Protein AF-A0A537GXV1-F1 (afdb_monomer_lite)

Structure (mmCIF, N/CA/C/O backbone):
da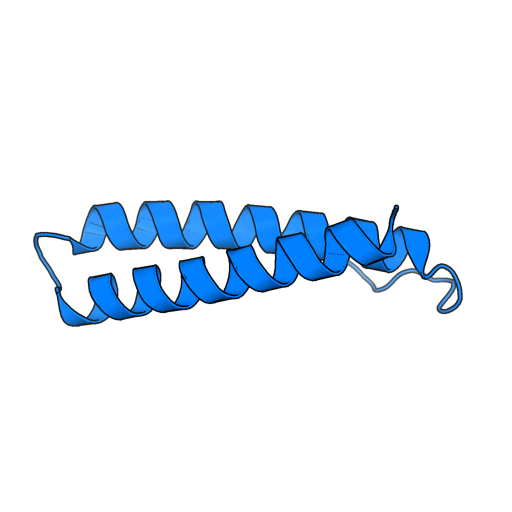ta_AF-A0A537GXV1-F1
#
_entry.id   AF-A0A537GXV1-F1
#
loop_
_atom_site.group_PDB
_atom_site.id
_atom_site.type_symbol
_atom_site.label_atom_id
_atom_site.label_alt_id
_atom_site.label_comp_id
_atom_site.label_asym_id
_atom_site.label_entity_id
_atom_site.label_seq_id
_atom_site.pdbx_PDB_ins_code
_atom_site.Cartn_x
_atom_site.Cartn_y
_atom_site.Cartn_z
_atom_site.occupancy
_atom_site.B_iso_or_equiv
_atom_site.auth_seq_id
_atom_site.auth_comp_id
_atom_site.auth_asym_id
_atom_site.auth_atom_id
_atom_site.pdbx_PDB_model_num
ATOM 1 N N . PHE A 1 1 ? -1.447 13.341 2.419 1.00 50.72 1 PHE A N 1
ATOM 2 C CA . PHE A 1 1 ? -2.269 13.524 1.212 1.00 50.72 1 PHE A CA 1
ATOM 3 C C . PHE A 1 1 ? -1.473 14.339 0.218 1.00 50.72 1 PHE A C 1
ATOM 5 O O . PHE A 1 1 ? -0.991 15.406 0.585 1.00 50.72 1 PHE A O 1
ATOM 12 N N . PHE A 1 2 ? -1.272 13.798 -0.982 1.00 61.84 2 PHE A N 1
ATOM 13 C CA . PHE A 1 2 ? -0.631 14.504 -2.087 1.00 61.84 2 PHE A CA 1
ATOM 14 C C . PHE A 1 2 ? -1.652 15.406 -2.780 1.00 61.84 2 PHE A C 1
ATOM 16 O O . PHE A 1 2 ? -2.802 15.010 -2.963 1.00 61.84 2 PHE A O 1
ATOM 23 N N . SER A 1 3 ? -1.238 16.620 -3.140 1.00 75.19 3 SER A N 1
ATOM 24 C CA . SER A 1 3 ? -2.010 17.461 -4.055 1.00 75.19 3 SER A CA 1
ATOM 25 C C . SER A 1 3 ? -2.060 16.796 -5.427 1.00 75.19 3 SER A C 1
ATOM 27 O O . SER A 1 3 ? -1.096 16.137 -5.820 1.00 75.19 3 SER A O 1
ATOM 29 N N . TYR A 1 4 ? -3.165 16.987 -6.150 1.00 73.94 4 TYR A N 1
ATOM 30 C CA . TYR A 1 4 ? -3.262 16.552 -7.540 1.00 73.94 4 TYR A CA 1
ATOM 31 C C . TYR A 1 4 ? -2.082 17.113 -8.345 1.00 73.94 4 TYR A C 1
ATOM 33 O O . TYR A 1 4 ? -1.815 18.316 -8.304 1.00 73.94 4 TYR A O 1
ATOM 41 N N . SER A 1 5 ? -1.376 16.230 -9.044 1.00 69.19 5 SER A N 1
ATOM 42 C CA . SER A 1 5 ? -0.311 16.571 -9.980 1.00 69.19 5 SER A CA 1
ATOM 43 C C . SER A 1 5 ? -0.762 16.209 -11.384 1.00 69.19 5 SER A C 1
ATOM 45 O O . SER A 1 5 ? -1.282 15.112 -11.598 1.00 69.19 5 SER A O 1
ATOM 47 N N . ASP A 1 6 ? -0.547 17.122 -12.331 1.00 71.12 6 ASP A N 1
ATOM 48 C CA . ASP A 1 6 ? -0.801 16.839 -13.739 1.00 71.12 6 ASP A CA 1
ATOM 49 C C . ASP A 1 6 ? -0.010 15.596 -14.172 1.00 71.12 6 ASP A C 1
ATOM 51 O O . ASP A 1 6 ? 1.156 15.450 -13.785 1.00 71.12 6 ASP A O 1
ATOM 55 N N . PRO A 1 7 ? -0.607 14.707 -14.982 1.00 68.00 7 PRO A N 1
ATOM 56 C CA . PRO A 1 7 ? 0.108 13.557 -15.509 1.00 68.00 7 PRO A CA 1
ATOM 57 C C . PRO A 1 7 ? 1.323 14.022 -16.330 1.00 68.00 7 PRO A C 1
ATOM 59 O O . PRO A 1 7 ? 1.285 15.094 -16.952 1.00 68.00 7 PRO A O 1
ATOM 62 N N . PRO A 1 8 ? 2.413 13.237 -16.369 1.00 66.31 8 PRO A N 1
ATOM 63 C CA . PRO A 1 8 ? 3.629 13.631 -17.064 1.00 66.31 8 PRO A CA 1
ATOM 64 C C . PRO A 1 8 ? 3.343 14.016 -18.523 1.00 66.31 8 PRO A C 1
ATOM 66 O O . PRO A 1 8 ? 2.744 13.262 -19.288 1.00 66.31 8 PRO A O 1
ATOM 69 N N . ARG A 1 9 ? 3.813 15.207 -18.932 1.00 61.84 9 ARG A N 1
ATOM 70 C CA . ARG A 1 9 ? 3.562 15.814 -20.262 1.00 61.84 9 ARG A CA 1
ATOM 71 C C . ARG A 1 9 ? 3.978 14.937 -21.451 1.00 61.84 9 ARG A C 1
ATOM 73 O O . ARG A 1 9 ? 3.549 15.188 -22.574 1.00 61.84 9 ARG A O 1
ATOM 80 N N . ARG A 1 10 ? 4.841 13.942 -21.228 1.00 65.50 10 ARG A N 1
ATOM 81 C CA . ARG A 1 10 ? 5.230 12.926 -22.210 1.00 65.50 10 ARG A CA 1
ATOM 82 C C . ARG A 1 10 ? 4.696 11.575 -21.747 1.00 65.50 10 ARG A C 1
ATOM 84 O O . ARG A 1 10 ? 5.342 10.913 -20.944 1.00 65.50 10 ARG A O 1
ATOM 91 N N . GLY A 1 11 ? 3.575 11.141 -22.320 1.00 60.50 11 GLY A N 1
ATOM 92 C CA . GLY A 1 11 ? 2.962 9.836 -22.026 1.00 60.50 11 GLY A CA 1
ATOM 93 C C . GLY A 1 11 ? 3.837 8.610 -22.336 1.00 60.50 11 GLY A C 1
ATOM 94 O O . GLY A 1 11 ? 3.454 7.498 -22.000 1.00 60.50 11 GLY A O 1
ATOM 95 N N . ASN A 1 12 ? 5.016 8.800 -22.941 1.00 68.00 12 ASN A N 1
ATOM 96 C CA . ASN A 1 12 ? 5.977 7.731 -23.224 1.00 68.00 12 ASN A CA 1
ATOM 97 C C . ASN A 1 12 ? 7.070 7.576 -22.150 1.00 68.00 12 ASN A C 1
ATOM 99 O O . ASN A 1 12 ? 7.904 6.681 -22.279 1.00 68.00 12 ASN A O 1
ATOM 103 N N . ASP A 1 13 ? 7.112 8.416 -21.108 1.00 78.75 13 ASP A N 1
ATOM 104 C CA . ASP A 1 13 ? 8.077 8.246 -20.012 1.00 78.75 13 ASP A CA 1
ATOM 105 C C . ASP A 1 13 ? 7.535 7.284 -18.946 1.00 78.75 13 ASP A C 1
ATOM 107 O O . ASP A 1 13 ? 7.187 7.661 -17.824 1.00 78.75 13 ASP A O 1
ATOM 111 N N . LEU A 1 14 ? 7.455 6.005 -19.327 1.00 81.44 14 LEU A N 1
ATOM 112 C CA . LEU A 1 14 ? 6.991 4.912 -18.468 1.00 81.44 14 LEU A CA 1
ATOM 113 C C . LEU A 1 14 ? 7.780 4.847 -17.153 1.00 81.44 14 LEU A C 1
ATOM 115 O O . LEU A 1 14 ? 7.215 4.559 -16.102 1.00 81.44 14 LEU A O 1
ATOM 119 N N . LYS A 1 15 ? 9.078 5.170 -17.185 1.00 85.00 15 LYS A N 1
ATOM 120 C CA . LYS A 1 15 ? 9.931 5.151 -15.994 1.00 85.00 15 LYS A CA 1
ATOM 121 C C . LYS A 1 15 ? 9.564 6.268 -15.019 1.00 85.00 15 LYS A C 1
ATOM 123 O O . LYS A 1 15 ? 9.565 6.034 -13.810 1.00 85.00 15 LYS A O 1
ATOM 128 N N . ALA A 1 16 ? 9.261 7.467 -15.517 1.00 83.12 16 ALA A N 1
ATOM 129 C CA . ALA A 1 16 ? 8.755 8.553 -14.680 1.00 83.12 16 ALA A CA 1
ATOM 130 C C . ALA A 1 16 ? 7.388 8.202 -14.075 1.00 83.12 16 ALA A C 1
ATOM 132 O O . ALA A 1 16 ? 7.213 8.365 -12.869 1.00 83.12 16 ALA A O 1
ATOM 133 N N . MET A 1 17 ? 6.477 7.627 -14.869 1.00 83.88 17 MET A N 1
ATOM 134 C CA . MET A 1 17 ? 5.159 7.195 -14.385 1.00 83.88 17 MET A CA 1
ATOM 135 C C . MET A 1 17 ? 5.265 6.150 -13.270 1.00 83.88 17 MET A C 1
ATOM 137 O O . MET A 1 17 ? 4.664 6.325 -12.216 1.00 83.88 17 MET A O 1
ATOM 141 N N . ILE A 1 18 ? 6.082 5.106 -13.447 1.00 87.56 18 ILE A N 1
ATOM 142 C CA . ILE A 1 18 ? 6.250 4.057 -12.427 1.00 87.56 18 ILE A CA 1
ATOM 143 C C . ILE A 1 18 ? 6.836 4.635 -11.127 1.00 87.56 18 ILE A C 1
ATOM 145 O O . ILE A 1 18 ? 6.414 4.259 -10.034 1.00 87.56 18 ILE A O 1
ATOM 149 N N . LYS A 1 19 ? 7.774 5.587 -11.215 1.00 87.56 19 LYS A N 1
ATOM 150 C CA . LYS A 1 19 ? 8.326 6.269 -10.031 1.00 87.56 19 LYS A CA 1
ATOM 151 C C . LYS A 1 19 ? 7.288 7.115 -9.296 1.00 87.56 19 LYS A C 1
ATOM 153 O O . LYS A 1 19 ? 7.300 7.145 -8.066 1.00 87.56 19 LYS A O 1
ATOM 158 N N . GLU A 1 20 ? 6.424 7.815 -10.025 1.00 86.88 20 GLU A N 1
ATOM 159 C CA . GLU A 1 20 ? 5.321 8.568 -9.425 1.00 86.88 20 GLU A CA 1
ATOM 160 C C . GLU A 1 20 ? 4.312 7.631 -8.760 1.00 86.88 20 GLU A C 1
ATOM 162 O O . GLU A 1 20 ? 3.963 7.861 -7.602 1.00 86.88 20 GLU A O 1
ATOM 167 N N . SER A 1 21 ? 3.936 6.532 -9.419 1.00 87.62 21 SER A N 1
ATOM 168 C CA . SER A 1 21 ? 3.081 5.497 -8.832 1.00 87.62 21 SER A CA 1
ATOM 169 C C . SER A 1 21 ? 3.681 4.930 -7.544 1.00 87.62 21 SER A C 1
ATOM 171 O O . SER A 1 21 ? 3.016 4.947 -6.518 1.00 87.62 21 SER A O 1
ATOM 173 N N . LEU A 1 22 ? 4.967 4.558 -7.528 1.00 90.06 22 LEU A N 1
ATOM 174 C CA . LEU A 1 22 ? 5.642 4.077 -6.311 1.00 90.06 22 LEU A CA 1
ATOM 175 C C . LEU A 1 22 ? 5.600 5.080 -5.155 1.00 90.06 22 LEU A C 1
ATOM 177 O O . LEU A 1 22 ? 5.494 4.700 -3.989 1.00 90.06 22 LEU A O 1
ATOM 181 N N . LYS A 1 23 ? 5.701 6.377 -5.456 1.00 90.06 23 LYS A N 1
ATOM 182 C CA . LYS A 1 23 ? 5.594 7.425 -4.439 1.00 90.06 23 LYS A CA 1
ATOM 183 C C . LYS A 1 23 ? 4.184 7.487 -3.847 1.00 90.06 23 LYS A C 1
ATOM 185 O O . LYS A 1 23 ? 4.049 7.718 -2.644 1.00 90.06 23 LYS A O 1
ATOM 190 N N . LEU A 1 24 ? 3.159 7.290 -4.674 1.00 89.38 24 LEU A N 1
ATOM 191 C CA . LEU A 1 24 ? 1.770 7.227 -4.228 1.00 89.38 24 LEU A CA 1
ATOM 192 C C . LEU A 1 24 ? 1.521 5.976 -3.380 1.00 89.38 24 LEU A C 1
ATOM 194 O O . LEU A 1 24 ? 1.002 6.126 -2.278 1.00 89.38 24 LEU A O 1
ATOM 198 N N . GLU A 1 25 ? 2.001 4.805 -3.807 1.00 90.25 25 GLU A N 1
ATOM 199 C CA . GLU A 1 25 ? 1.872 3.555 -3.040 1.00 90.25 25 GLU A CA 1
ATOM 200 C C . GLU A 1 25 ? 2.451 3.686 -1.627 1.00 90.25 25 GLU A C 1
ATOM 202 O O . GLU A 1 25 ? 1.794 3.391 -0.627 1.00 90.25 25 GLU A O 1
ATOM 207 N N . ARG A 1 26 ? 3.664 4.242 -1.510 1.00 91.00 26 ARG A N 1
ATOM 208 C CA . ARG A 1 26 ? 4.299 4.498 -0.206 1.00 91.00 26 ARG A CA 1
ATOM 209 C C . ARG A 1 26 ? 3.485 5.451 0.662 1.00 91.00 26 ARG A C 1
ATOM 211 O O . ARG A 1 26 ? 3.379 5.257 1.871 1.00 91.00 26 ARG A O 1
ATOM 218 N N . SER A 1 27 ? 2.878 6.467 0.052 1.00 91.69 27 SER A N 1
ATOM 219 C CA . SER A 1 27 ? 1.987 7.378 0.769 1.00 91.69 27 SER A CA 1
ATOM 220 C C . SER A 1 27 ? 0.726 6.694 1.278 1.00 91.69 27 SER A C 1
ATOM 222 O O . SER A 1 27 ? 0.258 7.033 2.368 1.00 91.69 27 SER A O 1
ATOM 224 N N . SER A 1 28 ? 0.144 5.807 0.471 1.00 91.19 28 SER A N 1
ATOM 225 C CA . SER A 1 28 ? -1.044 5.042 0.834 1.00 91.19 28 SER A CA 1
ATOM 226 C C . SER A 1 28 ? -0.731 4.093 1.986 1.00 91.19 28 SER A C 1
ATOM 228 O O . SER A 1 28 ? -1.478 4.062 2.964 1.00 91.19 28 SER A O 1
ATOM 230 N N . LEU A 1 29 ? 0.421 3.415 1.952 1.00 92.38 29 LEU A N 1
ATOM 231 C CA . LEU A 1 29 ? 0.897 2.568 3.050 1.00 92.38 29 LEU A CA 1
ATOM 232 C C . LEU A 1 29 ? 0.995 3.335 4.374 1.00 92.38 29 LEU A C 1
ATOM 234 O O . LEU A 1 29 ? 0.438 2.896 5.381 1.00 92.38 29 LEU A O 1
ATOM 238 N N . GLU A 1 30 ? 1.629 4.512 4.380 1.00 93.81 30 GLU A N 1
ATOM 239 C CA . GLU A 1 30 ? 1.708 5.349 5.585 1.00 93.81 30 GLU A CA 1
ATOM 240 C C . GLU A 1 30 ? 0.322 5.769 6.099 1.00 93.81 30 GLU A C 1
ATOM 242 O O . GLU A 1 30 ? 0.080 5.817 7.311 1.00 93.81 30 GLU A O 1
ATOM 247 N N . PHE A 1 31 ? -0.601 6.090 5.188 1.00 95.00 31 PHE A N 1
ATOM 248 C CA . PHE A 1 31 ? -1.967 6.459 5.540 1.00 95.00 31 PHE A CA 1
ATOM 249 C C . PHE A 1 31 ?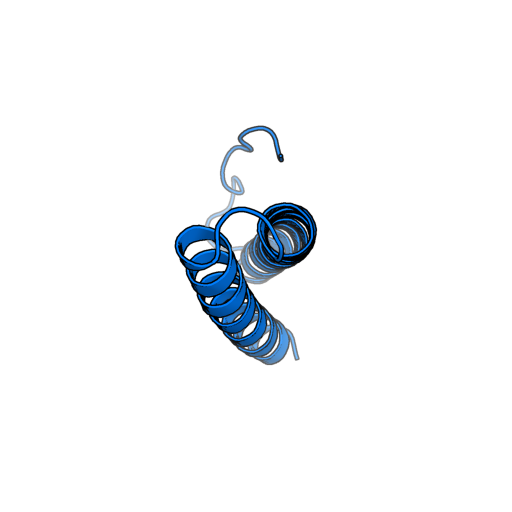 -2.715 5.289 6.186 1.00 95.00 31 PHE A C 1
ATOM 251 O O . PHE A 1 31 ? -3.239 5.444 7.294 1.00 95.00 31 PHE A O 1
ATOM 258 N N . TYR A 1 32 ? -2.728 4.121 5.542 1.00 96.00 32 TYR A N 1
ATOM 259 C CA . TYR A 1 32 ? -3.428 2.946 6.051 1.00 96.00 32 TYR A CA 1
ATOM 260 C C . TYR A 1 32 ? -2.804 2.421 7.342 1.00 96.00 32 TYR A C 1
ATOM 262 O O . TYR A 1 32 ? -3.538 2.032 8.247 1.00 96.00 32 TYR A O 1
ATOM 270 N N . GLN A 1 33 ? -1.482 2.506 7.509 1.00 95.62 33 GLN A N 1
ATOM 271 C CA . GLN A 1 33 ? -0.817 2.174 8.771 1.00 95.62 33 GLN A CA 1
ATOM 272 C C . GLN A 1 33 ? -1.293 3.070 9.922 1.00 95.62 33 GLN A C 1
ATOM 274 O O . GLN A 1 33 ? -1.605 2.588 11.017 1.00 95.62 33 GLN A O 1
ATOM 279 N N . ARG A 1 34 ? -1.381 4.386 9.686 1.00 96.12 34 ARG A N 1
ATOM 280 C CA . ARG A 1 34 ? -1.909 5.333 10.681 1.00 96.12 34 ARG A CA 1
ATOM 281 C C . ARG A 1 34 ? -3.386 5.086 10.962 1.00 96.12 34 ARG A C 1
ATOM 283 O O . ARG A 1 34 ? -3.791 5.183 12.119 1.00 96.12 34 ARG A O 1
ATOM 290 N N . LEU A 1 35 ? -4.179 4.779 9.935 1.00 95.81 35 LEU A N 1
ATOM 291 C CA . LEU A 1 35 ? -5.602 4.483 10.082 1.00 95.81 35 LEU A CA 1
ATOM 292 C C . LEU A 1 35 ? -5.808 3.218 10.919 1.00 95.81 35 LEU A C 1
ATOM 294 O O . LEU A 1 35 ? -6.466 3.291 11.953 1.00 95.81 35 LEU A O 1
ATOM 298 N N . ALA A 1 36 ? -5.159 2.114 10.544 1.00 95.94 36 ALA A N 1
ATOM 299 C CA . ALA A 1 36 ? -5.210 0.846 11.263 1.00 95.94 36 ALA A CA 1
ATOM 300 C C . ALA A 1 36 ? -4.796 1.007 12.733 1.00 95.94 36 ALA A C 1
ATOM 302 O O . ALA A 1 36 ? -5.444 0.450 13.615 1.00 95.94 36 ALA A O 1
ATOM 303 N N . SER A 1 37 ? -3.763 1.810 13.014 1.00 96.06 37 SER A N 1
ATOM 304 C CA . SER A 1 37 ? -3.310 2.063 14.390 1.00 96.06 37 SER A CA 1
ATOM 305 C C . SER A 1 37 ? -4.349 2.813 15.231 1.00 96.06 37 SER A C 1
ATOM 307 O O . SER A 1 37 ? -4.476 2.547 16.421 1.00 96.06 37 SER A O 1
ATOM 309 N N . LYS A 1 38 ? -5.099 3.745 14.627 1.00 96.88 38 LYS A N 1
ATOM 310 C CA . LYS A 1 38 ? -6.145 4.519 15.318 1.00 96.88 38 LYS A CA 1
ATOM 311 C C . LYS A 1 38 ? -7.414 3.706 15.561 1.00 96.88 38 LYS A C 1
ATOM 313 O O . LYS A 1 38 ? -8.081 3.910 16.572 1.00 96.88 38 LYS A O 1
ATOM 318 N N . THR A 1 39 ? -7.754 2.818 14.633 1.00 96.19 39 THR A N 1
ATOM 319 C CA . THR A 1 39 ? -9.008 2.058 14.672 1.00 96.19 39 THR A CA 1
ATOM 320 C C . THR A 1 39 ? -8.880 0.706 15.367 1.00 96.19 39 THR A C 1
ATOM 322 O O . THR A 1 39 ? -9.902 0.120 15.705 1.00 96.19 39 THR A O 1
ATOM 325 N N . ARG A 1 40 ? -7.655 0.237 15.654 1.00 94.00 40 ARG A N 1
ATOM 326 C CA . ARG A 1 40 ? -7.373 -1.091 16.234 1.00 94.00 40 ARG A CA 1
ATOM 327 C C . ARG A 1 40 ? -8.234 -1.450 17.444 1.00 94.00 40 ARG A C 1
ATOM 329 O O . ARG A 1 40 ? -8.701 -2.573 17.527 1.00 94.00 40 ARG A O 1
ATOM 336 N N . ASP A 1 41 ? -8.436 -0.505 18.357 1.00 94.94 41 ASP A N 1
ATOM 337 C CA . ASP A 1 41 ? -9.103 -0.769 19.638 1.00 94.94 41 ASP A CA 1
ATOM 338 C C . ASP A 1 41 ? -10.489 -0.088 19.726 1.00 94.94 41 ASP A C 1
ATOM 340 O O . ASP A 1 41 ? -11.133 -0.118 20.771 1.00 94.94 41 ASP A O 1
ATOM 344 N N . THR A 1 42 ? -10.948 0.553 18.642 1.00 96.06 42 THR A N 1
ATOM 345 C CA . THR A 1 42 ? -12.168 1.389 18.624 1.00 96.06 42 THR A CA 1
ATOM 346 C C . THR A 1 42 ? -13.159 1.004 17.528 1.00 96.06 42 THR A C 1
ATOM 348 O O . THR A 1 42 ? -14.365 1.049 17.755 1.00 96.06 42 THR A O 1
ATOM 351 N N . ASP A 1 43 ? -12.668 0.595 16.359 1.00 96.31 43 ASP A N 1
ATOM 352 C CA . ASP A 1 43 ? -13.470 0.200 15.206 1.00 96.31 43 ASP A CA 1
ATOM 353 C C 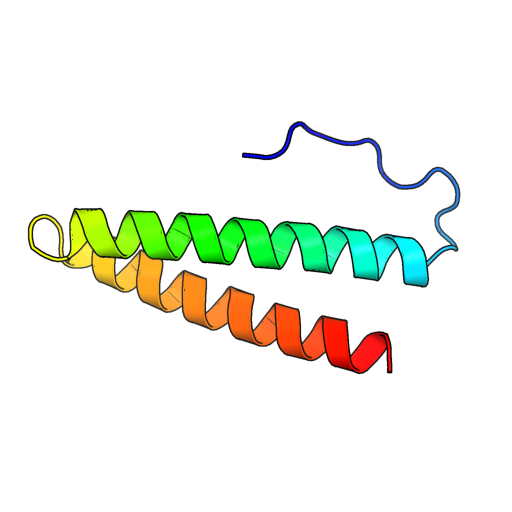. ASP A 1 43 ? -12.765 -0.932 14.449 1.00 96.31 43 ASP A C 1
ATOM 355 O O . ASP A 1 43 ? -11.957 -0.725 13.537 1.00 96.31 43 ASP A O 1
ATOM 359 N N . MET A 1 44 ? -13.104 -2.160 14.838 1.00 94.88 44 MET A N 1
ATOM 360 C CA . MET A 1 44 ? -12.525 -3.376 14.269 1.00 94.88 44 MET A CA 1
ATOM 361 C C . MET A 1 44 ? -12.839 -3.554 12.778 1.00 94.88 44 MET A C 1
ATOM 363 O O . MET A 1 44 ? -12.049 -4.179 12.067 1.00 94.88 44 MET A O 1
ATOM 367 N N . VAL A 1 45 ? -13.966 -3.017 12.291 1.00 97.31 45 VAL A N 1
ATOM 368 C CA . VAL A 1 45 ? -14.342 -3.118 10.873 1.00 97.31 45 VAL A CA 1
ATOM 369 C C . VAL A 1 45 ? -13.406 -2.246 10.050 1.00 97.31 45 VAL A C 1
ATOM 371 O O . VAL A 1 45 ? -12.744 -2.746 9.139 1.00 97.31 45 VAL A O 1
ATOM 374 N N . THR A 1 46 ? -13.269 -0.973 10.423 1.00 95.62 46 THR A N 1
ATOM 375 C CA . THR A 1 46 ? -12.357 -0.056 9.730 1.00 95.62 46 THR A CA 1
ATOM 376 C C . THR A 1 46 ? -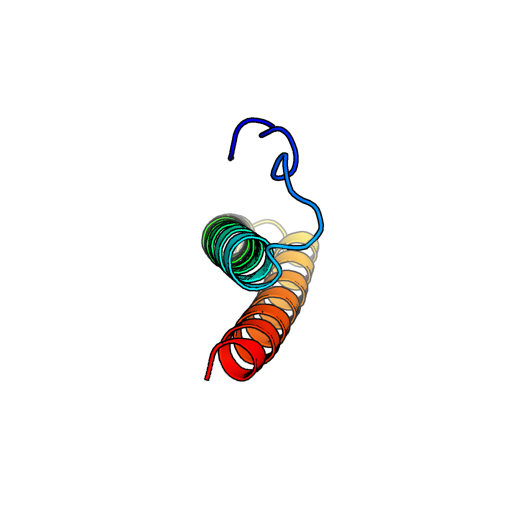10.899 -0.484 9.888 1.00 95.62 46 THR A C 1
ATOM 378 O O . THR A 1 46 ? -10.122 -0.364 8.943 1.00 95.62 46 THR A O 1
ATOM 381 N N . HIS A 1 47 ? -10.503 -1.025 11.047 1.00 96.75 47 HIS A N 1
ATOM 382 C CA . HIS A 1 47 ? -9.168 -1.601 11.236 1.00 96.75 47 HIS A CA 1
ATOM 383 C C . HIS A 1 47 ? -8.872 -2.707 10.222 1.00 96.75 47 HIS A C 1
ATOM 385 O O . HIS A 1 47 ? -7.850 -2.651 9.540 1.00 96.75 47 HIS A O 1
ATOM 391 N N . LYS A 1 48 ? -9.781 -3.679 10.081 1.00 97.38 48 LYS A N 1
ATOM 392 C CA . LYS A 1 48 ? -9.613 -4.770 9.120 1.00 97.38 48 LYS A CA 1
ATOM 393 C C . LYS A 1 48 ? -9.519 -4.247 7.687 1.00 97.38 48 LYS A C 1
ATOM 395 O O . LYS A 1 48 ? -8.593 -4.618 6.978 1.00 97.38 48 LYS A O 1
ATOM 400 N N . MET A 1 49 ? -10.404 -3.329 7.295 1.00 97.50 49 MET A N 1
ATOM 401 C CA . MET A 1 49 ? -10.362 -2.718 5.960 1.00 97.50 49 MET A CA 1
ATOM 402 C C . MET A 1 49 ? -9.038 -1.992 5.691 1.00 97.50 49 MET A C 1
ATOM 404 O O . MET A 1 49 ? -8.486 -2.109 4.603 1.00 97.50 49 MET A O 1
ATOM 408 N N . ALA A 1 50 ? -8.504 -1.266 6.678 1.00 96.31 50 ALA A N 1
ATOM 409 C CA . ALA A 1 50 ? -7.218 -0.587 6.548 1.00 96.31 50 ALA A CA 1
ATOM 410 C C . ALA A 1 50 ? -6.049 -1.578 6.414 1.00 96.31 50 ALA A C 1
ATOM 412 O O . ALA A 1 50 ? -5.123 -1.325 5.649 1.00 96.31 50 ALA A O 1
ATOM 413 N N . MET A 1 51 ? -6.090 -2.705 7.131 1.00 96.56 51 MET A N 1
ATOM 414 C CA . MET A 1 51 ? -5.089 -3.771 7.014 1.00 96.56 51 MET A CA 1
ATOM 415 C C . MET A 1 51 ? -5.142 -4.461 5.647 1.00 96.56 51 MET A C 1
ATOM 417 O O . MET A 1 51 ? -4.092 -4.671 5.041 1.00 96.56 51 MET A O 1
ATOM 421 N N . ASP A 1 52 ? -6.343 -4.762 5.149 1.00 97.38 52 ASP A N 1
ATOM 422 C CA . ASP A 1 52 ? -6.545 -5.369 3.830 1.00 97.38 52 ASP A CA 1
ATOM 423 C C . ASP A 1 52 ? -6.043 -4.424 2.722 1.00 97.38 52 ASP A C 1
ATOM 425 O O . ASP A 1 52 ? -5.228 -4.825 1.893 1.00 97.38 52 ASP A O 1
ATOM 429 N N . ALA A 1 53 ? -6.416 -3.139 2.7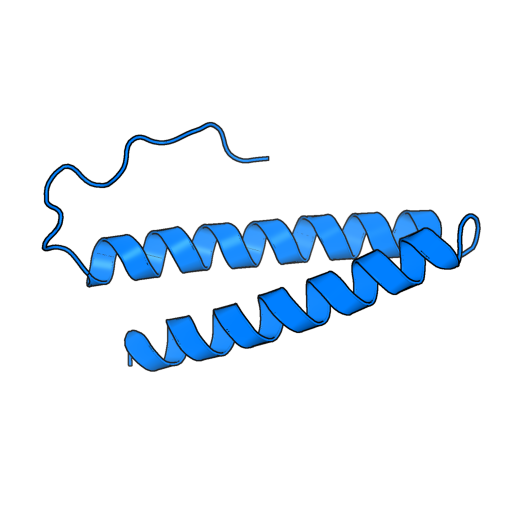73 1.00 95.25 53 ALA A N 1
ATOM 430 C CA . ALA A 1 53 ? -5.933 -2.133 1.826 1.00 95.25 53 ALA A CA 1
ATOM 431 C C . ALA A 1 53 ? -4.401 -1.989 1.864 1.00 95.25 53 ALA A C 1
ATOM 433 O O . ALA A 1 53 ? -3.752 -1.980 0.826 1.00 95.25 53 ALA A O 1
ATOM 434 N N . MET A 1 54 ? -3.792 -1.958 3.053 1.00 94.50 54 MET A N 1
ATOM 435 C CA . MET A 1 54 ? -2.332 -1.896 3.197 1.00 94.50 54 MET A CA 1
ATOM 436 C C . MET A 1 54 ? -1.626 -3.109 2.576 1.00 94.50 54 MET A C 1
ATOM 438 O O . MET A 1 54 ? -0.551 -2.971 1.992 1.00 94.50 54 MET A O 1
ATOM 442 N N . ALA A 1 55 ? -2.216 -4.301 2.692 1.00 95.25 55 ALA A N 1
ATOM 443 C CA . ALA A 1 55 ? -1.685 -5.504 2.064 1.00 95.25 55 ALA A CA 1
ATOM 444 C C . ALA A 1 55 ? -1.771 -5.443 0.533 1.00 95.25 55 ALA A C 1
ATOM 446 O O . ALA A 1 55 ? -0.934 -6.047 -0.140 1.00 95.25 55 ALA A O 1
ATOM 447 N N . ASP A 1 56 ? -2.768 -4.754 -0.016 1.00 94.44 56 ASP A N 1
ATOM 448 C CA . ASP A 1 56 ? -2.928 -4.544 -1.454 1.00 94.44 56 ASP A CA 1
ATOM 449 C C . ASP A 1 56 ? -1.868 -3.570 -1.982 1.00 94.44 56 ASP A C 1
ATOM 451 O O . ASP A 1 56 ? -1.097 -3.958 -2.863 1.00 94.44 56 ASP A O 1
ATOM 455 N N . GLU A 1 57 ? -1.712 -2.398 -1.355 1.00 91.12 57 GLU A N 1
ATOM 456 C CA . GLU A 1 57 ? -0.694 -1.406 -1.752 1.00 91.12 57 GLU A CA 1
ATOM 457 C C . GLU A 1 57 ? 0.727 -1.993 -1.661 1.00 91.12 57 GLU A C 1
ATOM 459 O O . GLU A 1 57 ? 1.563 -1.797 -2.541 1.00 91.12 57 GLU A O 1
ATOM 464 N N . ALA A 1 58 ? 1.014 -2.812 -0.639 1.00 91.94 58 ALA A N 1
ATOM 465 C CA . ALA A 1 58 ? 2.309 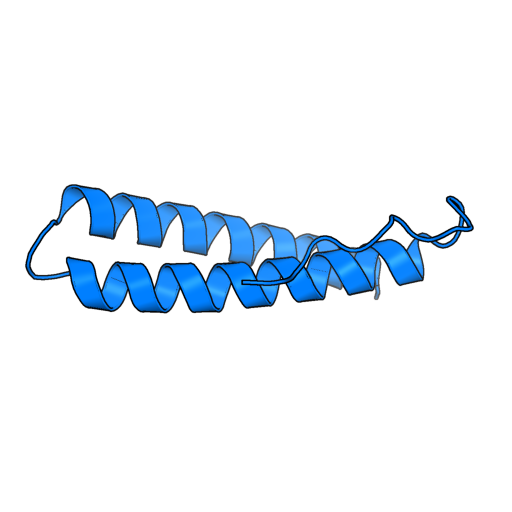-3.486 -0.512 1.00 91.94 58 ALA A CA 1
ATOM 466 C C . ALA A 1 58 ? 2.578 -4.492 -1.650 1.00 91.94 58 ALA A C 1
ATOM 468 O O . ALA A 1 58 ? 3.736 -4.753 -1.992 1.00 91.94 58 ALA A O 1
ATOM 469 N N . ARG A 1 59 ? 1.533 -5.099 -2.231 1.00 93.56 59 ARG A N 1
ATOM 470 C CA . ARG A 1 59 ? 1.678 -5.968 -3.410 1.00 93.56 59 ARG A CA 1
ATOM 471 C C . ARG A 1 59 ? 1.900 -5.143 -4.669 1.00 93.56 59 ARG A C 1
ATOM 473 O O . ARG A 1 59 ? 2.736 -5.539 -5.480 1.00 93.56 59 ARG A O 1
ATOM 480 N N . GLU A 1 60 ? 1.200 -4.025 -4.825 1.00 90.81 60 GLU A N 1
ATOM 481 C CA . GLU A 1 60 ? 1.390 -3.124 -5.965 1.00 90.81 60 GLU A CA 1
ATOM 482 C C . GLU A 1 60 ? 2.777 -2.465 -5.944 1.00 90.81 60 GLU A C 1
ATOM 484 O O . GLU A 1 60 ? 3.465 -2.481 -6.966 1.00 90.81 60 GLU A O 1
ATOM 489 N N . GLU A 1 61 ? 3.282 -2.034 -4.781 1.00 90.75 61 GLU A N 1
ATOM 490 C CA . GLU A 1 61 ? 4.649 -1.508 -4.649 1.00 90.75 61 GLU A CA 1
ATOM 491 C C . GLU A 1 61 ? 5.692 -2.526 -5.140 1.00 90.75 61 GLU A C 1
ATOM 493 O O . GLU A 1 61 ? 6.611 -2.179 -5.887 1.00 90.75 61 GLU A O 1
ATOM 498 N N . ARG A 1 62 ? 5.540 -3.807 -4.775 1.00 90.81 62 ARG A N 1
ATOM 499 C CA . ARG A 1 62 ? 6.446 -4.878 -5.226 1.00 90.81 62 ARG A CA 1
ATOM 500 C C . ARG A 1 62 ? 6.389 -5.080 -6.737 1.00 90.81 62 ARG A C 1
ATOM 502 O O . ARG A 1 62 ? 7.438 -5.230 -7.357 1.00 90.81 62 ARG A O 1
ATOM 509 N N . LYS A 1 63 ? 5.191 -5.070 -7.332 1.00 91.38 63 LYS A N 1
ATOM 510 C CA . LYS A 1 63 ? 5.023 -5.192 -8.789 1.00 91.38 63 LYS A CA 1
ATOM 511 C C . LYS A 1 63 ? 5.663 -4.015 -9.519 1.00 91.38 63 LYS A C 1
ATOM 513 O O . LYS A 1 63 ? 6.402 -4.229 -10.470 1.00 91.38 63 LYS A O 1
ATOM 518 N N . LEU A 1 64 ? 5.420 -2.789 -9.057 1.00 89.31 64 LEU A N 1
ATOM 519 C CA . LEU A 1 64 ? 5.988 -1.579 -9.652 1.00 89.31 64 LEU A CA 1
ATOM 520 C C . LEU A 1 64 ? 7.513 -1.531 -9.510 1.00 89.31 64 LEU A C 1
ATOM 522 O O . LEU A 1 64 ? 8.199 -1.115 -10.439 1.00 89.31 64 LEU A O 1
ATOM 526 N N . THR A 1 65 ? 8.048 -1.994 -8.379 1.00 88.31 65 THR A N 1
ATOM 527 C CA . THR A 1 65 ? 9.499 -2.094 -8.168 1.00 88.31 65 THR A CA 1
ATOM 528 C C . THR A 1 65 ? 10.120 -3.095 -9.143 1.00 88.31 65 THR A C 1
ATOM 530 O O . THR A 1 65 ? 11.108 -2.769 -9.791 1.00 88.31 65 THR A O 1
ATOM 533 N N . ALA A 1 66 ? 9.487 -4.255 -9.344 1.00 90.50 66 ALA A N 1
ATOM 534 C CA . ALA A 1 66 ? 9.942 -5.262 -10.306 1.00 90.50 66 ALA A CA 1
ATOM 535 C C . ALA A 1 66 ? 9.889 -4.798 -11.777 1.00 90.50 66 ALA A C 1
ATOM 537 O O . ALA A 1 66 ? 10.523 -5.410 -12.625 1.00 90.50 66 ALA A O 1
ATOM 538 N N . LEU A 1 67 ? 9.131 -3.741 -12.096 1.00 86.19 67 LEU A N 1
ATOM 539 C CA . LEU A 1 67 ? 9.106 -3.126 -13.431 1.00 86.19 67 LEU A CA 1
ATOM 540 C C . LEU A 1 67 ? 10.216 -2.077 -13.637 1.00 86.19 67 LEU A C 1
ATOM 542 O O . LEU A 1 67 ? 10.391 -1.595 -14.757 1.00 86.19 67 LEU A O 1
ATOM 546 N N . LEU A 1 68 ? 10.913 -1.666 -12.570 1.00 80.88 68 LEU A N 1
ATOM 547 C CA . LEU A 1 68 ? 12.041 -0.729 -12.634 1.00 80.88 68 LEU A CA 1
ATOM 548 C C . LEU A 1 68 ? 13.412 -1.409 -12.666 1.00 80.88 68 LEU A C 1
ATOM 550 O O . LEU A 1 68 ? 14.357 -0.754 -13.124 1.00 80.88 68 LEU A O 1
ATOM 554 N N . ASP A 1 69 ? 13.498 -2.639 -12.153 1.00 70.00 69 ASP A N 1
ATOM 555 C CA . ASP A 1 69 ? 14.678 -3.515 -12.209 1.00 70.00 69 ASP A CA 1
ATOM 556 C C . ASP A 1 69 ? 14.885 -4.085 -13.624 1.00 70.00 69 ASP A C 1
ATOM 558 O O . ASP A 1 69 ? 16.053 -4.092 -14.081 1.00 70.00 69 ASP A O 1
#

Foldseek 3Di:
DDDDDDDPPDPPPVVVVLVVLLVVLVVLLVVLVVQLVVCVVPPVVSNVVSVVSNVVSVVVNVVSVVVND

Sequence (69 aa):
FFSYSDPPRRGNDLKAMIKESLKLERSSLEFYQRLASKTRDTDMVTHKMAMDAMADEAREERKLTALLD

Secondary structure (DSSP, 8-state):
-PPP-PPPS-TT-HHHHHHHHHHHHHHHHHHHHHHHHHHTTT-HHHHHHHHHHHHHHHHHHHHHHHTT-

pLDDT: mean 87.15, std 11.2, range [50.72, 97.5]

Radius of gyration: 14.55 Å; chains: 1; bounding box: 29×23×43 Å